Protein AF-A0A7Y7Y782-F1 (afdb_monomer)

Mean predicted aligned error: 6.48 Å

Structure (mmCIF, N/CA/C/O backbone):
data_AF-A0A7Y7Y782-F1
#
_entry.id   AF-A0A7Y7Y782-F1
#
loop_
_atom_site.group_PDB
_atom_site.id
_atom_site.type_symbol
_atom_site.label_atom_id
_atom_site.label_alt_id
_atom_site.label_comp_id
_atom_site.label_asym_id
_atom_site.label_entity_id
_atom_site.label_seq_id
_atom_site.pdbx_PDB_ins_code
_atom_site.Cartn_x
_atom_site.Cartn_y
_atom_site.Cartn_z
_atom_site.occupancy
_atom_site.B_iso_or_equiv
_atom_site.auth_seq_id
_atom_site.auth_comp_id
_atom_site.auth_asym_id
_atom_site.auth_atom_id
_atom_site.pdbx_PDB_model_num
ATOM 1 N N . MET A 1 1 ? -7.502 3.669 11.701 1.00 86.19 1 MET A N 1
ATOM 2 C CA . MET A 1 1 ? -7.511 2.927 10.405 1.00 86.19 1 MET A CA 1
ATOM 3 C C . MET A 1 1 ? -6.079 2.892 9.862 1.00 86.19 1 MET A C 1
ATOM 5 O O . MET A 1 1 ? -5.247 3.609 10.405 1.00 86.19 1 MET A O 1
ATOM 9 N N . LYS A 1 2 ? -5.747 2.071 8.858 1.00 91.81 2 LYS A N 1
ATOM 10 C CA . LYS A 1 2 ? -4.414 2.080 8.231 1.00 91.81 2 LYS A CA 1
ATOM 11 C C . LYS A 1 2 ? -4.492 2.642 6.810 1.00 91.81 2 LYS A C 1
ATOM 13 O O . LYS A 1 2 ? -5.487 2.439 6.118 1.00 91.81 2 LYS A O 1
ATOM 18 N N . TRP A 1 3 ? -3.452 3.352 6.390 1.00 93.00 3 TRP A N 1
ATOM 19 C CA . TRP A 1 3 ? -3.331 3.956 5.065 1.00 93.00 3 TRP A CA 1
ATOM 20 C C . TRP A 1 3 ? -1.982 3.598 4.451 1.00 93.00 3 TRP A C 1
ATOM 22 O O . TRP A 1 3 ? -0.957 3.787 5.098 1.00 93.00 3 TRP A O 1
ATOM 32 N N . ALA A 1 4 ? -1.981 3.129 3.206 1.00 92.38 4 ALA A N 1
ATOM 33 C CA . ALA A 1 4 ? -0.785 2.873 2.410 1.00 92.38 4 ALA A CA 1
ATOM 34 C C . ALA A 1 4 ? -0.546 4.025 1.430 1.00 92.38 4 ALA A C 1
ATOM 36 O O . ALA A 1 4 ? -1.432 4.367 0.645 1.00 92.38 4 ALA A O 1
ATOM 37 N N . LEU A 1 5 ? 0.647 4.612 1.440 1.00 92.00 5 LEU A N 1
ATOM 38 C CA . LEU A 1 5 ? 1.114 5.479 0.367 1.00 92.00 5 LEU A CA 1
ATOM 39 C C . LEU A 1 5 ? 1.689 4.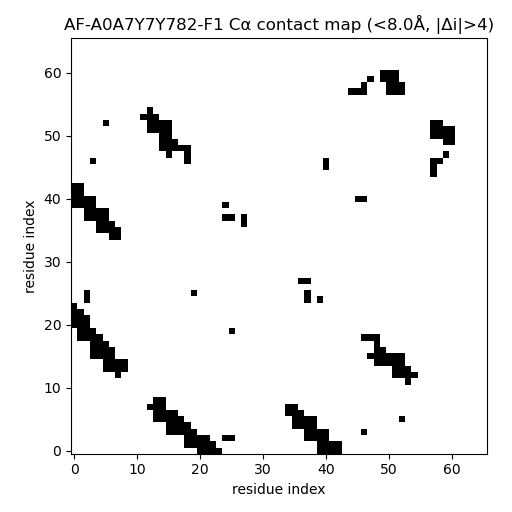585 -0.718 1.00 92.00 5 LEU A C 1
ATOM 41 O O . LEU A 1 5 ? 2.720 3.945 -0.509 1.00 92.00 5 LEU A O 1
ATOM 45 N N . VAL A 1 6 ? 1.039 4.567 -1.873 1.00 90.00 6 VAL A N 1
ATOM 46 C CA . VAL A 1 6 ? 1.461 3.757 -3.009 1.00 90.00 6 VAL A CA 1
ATOM 47 C C . VAL A 1 6 ? 1.987 4.646 -4.134 1.00 90.00 6 VAL A C 1
ATOM 49 O O . VAL A 1 6 ? 1.472 5.747 -4.349 1.00 90.00 6 VAL A O 1
ATOM 52 N N . ILE A 1 7 ? 3.022 4.185 -4.834 1.00 89.00 7 ILE A N 1
ATOM 53 C CA . ILE A 1 7 ? 3.646 4.863 -5.977 1.00 89.00 7 ILE A CA 1
ATOM 54 C C . ILE A 1 7 ? 3.465 3.995 -7.214 1.00 89.00 7 ILE A C 1
ATOM 56 O O . ILE A 1 7 ? 3.717 2.797 -7.148 1.00 89.00 7 ILE A O 1
ATOM 60 N N . GLU A 1 8 ? 3.055 4.580 -8.335 1.00 86.38 8 GLU A N 1
ATOM 61 C CA . GLU A 1 8 ? 2.952 3.849 -9.601 1.00 86.38 8 GLU A CA 1
ATOM 62 C C . GLU A 1 8 ? 4.294 3.206 -9.974 1.00 86.38 8 GLU A C 1
ATOM 64 O O . GLU A 1 8 ? 5.337 3.864 -9.989 1.00 86.38 8 GLU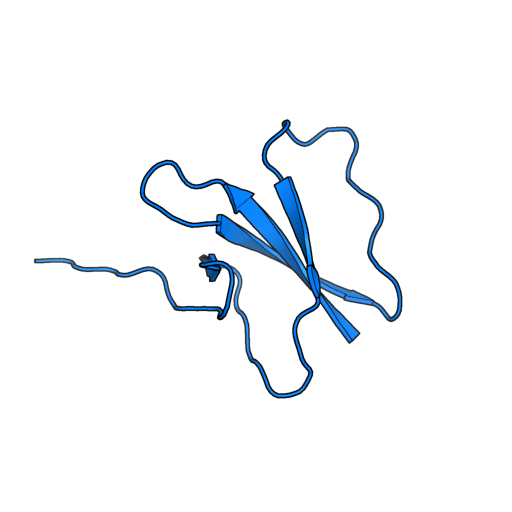 A O 1
ATOM 69 N N . SER A 1 9 ? 4.260 1.903 -10.245 1.00 74.81 9 SER A N 1
ATOM 70 C CA . SER A 1 9 ? 5.406 1.139 -10.726 1.00 74.81 9 SER A CA 1
ATOM 71 C C . SER A 1 9 ? 5.354 1.031 -12.247 1.00 74.81 9 SER A C 1
ATOM 73 O O . SER A 1 9 ? 4.291 0.840 -12.832 1.00 74.81 9 SER A O 1
ATOM 75 N N . THR A 1 10 ? 6.516 1.084 -12.897 1.00 70.00 10 THR A N 1
ATOM 76 C CA . THR A 1 10 ? 6.647 0.910 -14.354 1.00 70.00 10 THR A CA 1
ATOM 77 C C . THR A 1 10 ? 6.411 -0.528 -14.819 1.00 70.00 10 THR A C 1
ATOM 79 O O . THR A 1 10 ? 6.229 -0.755 -16.012 1.00 70.00 10 THR A O 1
ATOM 82 N N . VAL A 1 11 ? 6.435 -1.499 -13.899 1.00 66.31 11 VAL A N 1
ATOM 83 C CA . VAL A 1 11 ? 6.384 -2.934 -14.221 1.00 66.31 11 VAL A CA 1
ATOM 84 C C . VAL A 1 11 ? 4.953 -3.482 -14.127 1.00 66.31 11 VAL A C 1
ATOM 86 O O . VAL A 1 11 ? 4.569 -4.308 -14.950 1.00 66.31 11 VAL A O 1
ATOM 89 N N . SER A 1 12 ? 4.162 -3.006 -13.155 1.00 70.75 12 SER A N 1
ATOM 90 C CA . SER A 1 12 ? 2.691 -3.112 -13.032 1.00 70.75 12 SER A CA 1
ATOM 91 C C . SER A 1 12 ? 2.261 -2.753 -11.605 1.00 70.75 12 SER A C 1
ATOM 93 O O . SER A 1 12 ? 2.953 -3.093 -10.645 1.00 70.75 12 SER A O 1
ATOM 95 N N . GLY A 1 13 ? 1.090 -2.127 -11.457 1.00 82.31 13 GLY A N 1
ATOM 96 C CA . GLY A 1 13 ? 0.498 -1.799 -10.154 1.00 82.31 13 GLY A CA 1
ATOM 97 C C . GLY A 1 13 ? 1.186 -0.637 -9.428 1.00 82.31 13 GLY A C 1
ATOM 98 O O . GLY A 1 13 ? 1.898 0.169 -10.028 1.00 82.31 13 GLY A O 1
ATOM 99 N N . TYR A 1 14 ? 0.955 -0.542 -8.119 1.00 89.12 14 TYR A N 1
ATOM 100 C CA . TYR A 1 14 ? 1.507 0.507 -7.268 1.00 89.12 14 TYR A CA 1
ATOM 101 C C . TYR A 1 14 ? 2.298 -0.082 -6.101 1.00 89.12 14 TYR A C 1
ATOM 103 O O . TYR A 1 14 ? 1.775 -0.877 -5.332 1.00 89.12 14 TYR A O 1
ATOM 111 N N . TYR A 1 15 ? 3.540 0.345 -5.922 1.00 90.06 15 TYR A N 1
ATOM 112 C CA . TYR A 1 15 ? 4.399 -0.079 -4.823 1.00 90.06 15 TYR A CA 1
ATOM 113 C C . TYR A 1 15 ? 4.066 0.661 -3.523 1.00 90.06 15 TYR A C 1
ATOM 115 O O . TYR A 1 15 ? 4.031 1.894 -3.506 1.00 90.06 15 TYR A O 1
ATOM 123 N N . VAL A 1 16 ? 3.874 -0.068 -2.424 1.00 90.69 16 VAL A N 1
ATOM 124 C CA . VAL A 1 16 ? 3.656 0.485 -1.085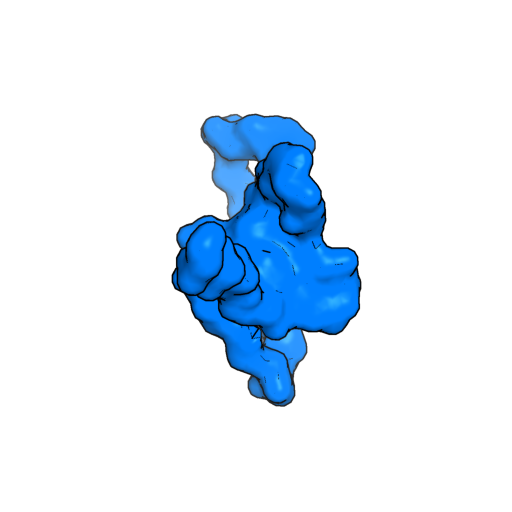 1.00 90.69 16 VAL A CA 1
ATOM 125 C C . VAL A 1 16 ? 4.969 1.041 -0.542 1.00 90.69 16 VAL A C 1
ATOM 127 O O . VAL A 1 16 ? 5.895 0.308 -0.197 1.00 90.69 16 VAL A O 1
ATOM 130 N N . ARG A 1 17 ? 5.033 2.366 -0.423 1.00 89.31 17 ARG A N 1
ATOM 131 C CA . ARG A 1 17 ? 6.192 3.096 0.099 1.00 89.31 17 ARG A CA 1
ATOM 132 C C . ARG A 1 17 ? 6.142 3.280 1.610 1.00 89.31 17 ARG A C 1
ATOM 134 O O . ARG A 1 17 ? 7.173 3.227 2.270 1.00 89.31 17 ARG A O 1
ATOM 141 N N . GLU A 1 18 ? 4.965 3.587 2.136 1.00 91.31 18 GLU A N 1
ATOM 142 C CA . GLU A 1 18 ? 4.777 3.957 3.537 1.00 91.31 18 GLU A CA 1
ATOM 143 C C . GLU A 1 18 ? 3.411 3.479 4.013 1.00 91.31 18 GLU A C 1
ATOM 145 O O . GLU A 1 18 ? 2.445 3.507 3.253 1.00 91.31 18 GLU A O 1
ATOM 150 N N . ILE A 1 19 ? 3.326 3.079 5.279 1.00 92.12 19 ILE A N 1
ATOM 151 C CA . ILE A 1 19 ? 2.065 2.758 5.939 1.00 92.12 19 ILE A CA 1
ATOM 152 C C . ILE A 1 19 ? 1.926 3.651 7.163 1.00 92.12 19 ILE A C 1
ATOM 154 O O . ILE A 1 19 ? 2.857 3.786 7.955 1.00 92.12 19 ILE A O 1
ATOM 158 N N . ARG A 1 20 ? 0.752 4.260 7.316 1.00 91.50 20 ARG A N 1
ATOM 159 C CA . ARG A 1 20 ? 0.404 5.102 8.458 1.00 91.50 20 ARG A CA 1
ATOM 160 C C . ARG A 1 20 ? -0.863 4.628 9.129 1.00 91.50 20 ARG A C 1
ATOM 162 O O . ARG A 1 20 ? -1.864 4.351 8.471 1.00 91.50 20 ARG A O 1
ATOM 169 N N . GLU A 1 21 ? -0.842 4.638 10.452 1.00 90.62 21 GLU A N 1
ATOM 170 C CA . GLU A 1 21 ? -2.045 4.489 11.260 1.00 90.62 21 GLU A CA 1
ATOM 171 C C . GLU A 1 21 ? -2.664 5.870 11.471 1.00 90.62 21 GLU A C 1
ATOM 173 O O . GLU A 1 21 ? -2.060 6.760 12.066 1.00 90.62 21 GLU A O 1
ATOM 178 N N . ALA A 1 22 ? -3.854 6.075 10.916 1.00 88.19 22 ALA A N 1
ATOM 179 C CA . ALA A 1 22 ? -4.607 7.312 11.046 1.00 88.19 22 ALA A CA 1
ATOM 180 C C . ALA A 1 22 ? -6.099 7.028 10.871 1.00 88.19 22 ALA A C 1
ATOM 182 O O . ALA A 1 22 ? -6.499 6.185 10.064 1.00 88.19 22 ALA A O 1
ATOM 183 N N . ASP A 1 23 ? -6.950 7.733 11.609 1.00 88.12 23 ASP A N 1
ATOM 184 C CA . ASP A 1 23 ? -8.404 7.612 11.443 1.00 88.12 23 ASP A CA 1
ATOM 185 C C . ASP A 1 23 ? -8.924 8.373 10.222 1.00 88.12 23 ASP A C 1
ATOM 187 O O . ASP A 1 23 ? -9.985 8.052 9.694 1.00 88.12 23 ASP A O 1
ATOM 191 N N . GLN A 1 24 ? -8.144 9.333 9.724 1.00 89.38 24 GLN A N 1
ATOM 192 C CA . GLN A 1 24 ? -8.447 10.117 8.532 1.00 89.38 24 GLN A CA 1
ATOM 193 C C . GLN A 1 24 ? -7.367 9.924 7.466 1.00 89.38 24 GLN A 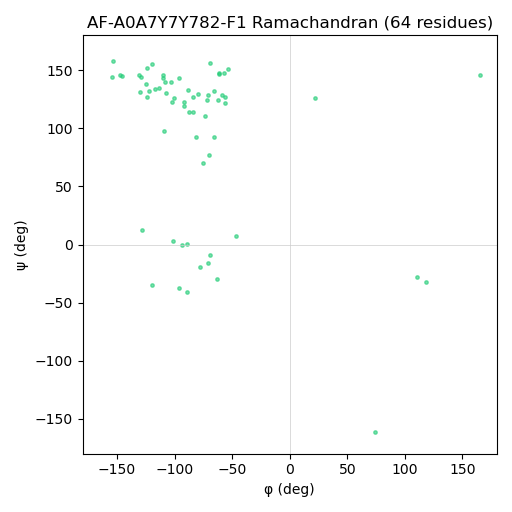C 1
ATOM 195 O O . GLN A 1 24 ? -6.221 9.603 7.785 1.00 89.38 24 GLN A O 1
ATOM 200 N N . LYS A 1 25 ? -7.737 10.148 6.197 1.00 87.81 25 LYS A N 1
ATOM 201 C CA . LYS A 1 25 ? -6.805 10.111 5.063 1.00 87.81 25 LYS A CA 1
ATOM 202 C C . LYS A 1 25 ? -5.656 11.094 5.316 1.00 87.81 25 LYS A C 1
ATOM 204 O O . LYS A 1 25 ? -5.933 12.288 5.461 1.00 87.81 25 LYS A O 1
ATOM 209 N N . PRO A 1 26 ? -4.390 10.641 5.339 1.00 88.25 26 PRO A N 1
ATOM 210 C CA . PRO A 1 26 ? -3.270 11.544 5.540 1.00 88.25 26 PRO A CA 1
ATOM 211 C C . PRO A 1 26 ? -3.191 12.591 4.418 1.00 88.25 26 PRO A C 1
ATOM 213 O O . PRO A 1 26 ? -3.545 12.298 3.268 1.00 88.25 26 PRO A O 1
ATOM 216 N N . PRO A 1 27 ? -2.717 13.813 4.719 1.00 83.31 27 PRO A N 1
ATOM 217 C CA . PRO A 1 27 ? -2.504 14.821 3.693 1.00 83.31 27 PRO A CA 1
ATOM 218 C C . PRO A 1 27 ? -1.465 14.334 2.673 1.00 83.31 27 PRO A C 1
ATOM 220 O O . PRO A 1 27 ? -0.524 13.606 3.002 1.00 83.31 27 PRO A O 1
ATOM 223 N N . TYR A 1 28 ? -1.639 14.736 1.415 1.00 72.56 28 TYR A N 1
ATOM 224 C CA . TYR A 1 28 ? -0.633 14.502 0.381 1.00 72.56 28 TYR A CA 1
ATOM 225 C C . TYR A 1 28 ? 0.628 15.310 0.706 1.00 72.56 28 TYR A C 1
ATOM 227 O O . TYR A 1 28 ? 0.537 16.502 1.003 1.00 72.56 28 TYR A O 1
ATOM 235 N N . HIS A 1 29 ? 1.805 14.681 0.642 1.00 62.16 29 HIS A N 1
ATOM 236 C CA . HIS A 1 29 ? 3.062 15.416 0.756 1.00 62.16 29 HIS A CA 1
ATOM 237 C C . HIS A 1 29 ? 3.285 16.241 -0.528 1.00 62.16 29 HIS A C 1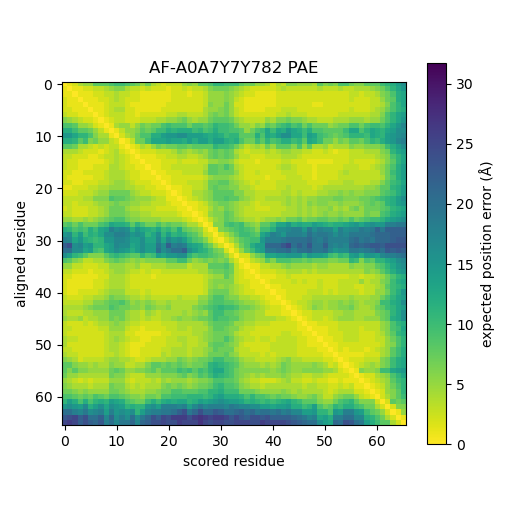
ATOM 239 O O . HIS A 1 29 ? 3.310 15.663 -1.615 1.00 62.16 29 HIS A O 1
ATOM 245 N N . PRO A 1 30 ? 3.487 17.569 -0.441 1.00 56.53 30 PRO A N 1
ATOM 246 C CA . PRO A 1 30 ? 3.575 18.449 -1.614 1.00 56.53 30 PRO A CA 1
ATOM 247 C C . PRO A 1 30 ? 4.837 18.235 -2.467 1.00 56.53 30 PRO A C 1
ATOM 249 O O . PRO A 1 30 ? 4.942 18.776 -3.561 1.00 56.53 30 PRO A O 1
ATOM 252 N N . THR A 1 31 ? 5.799 17.444 -1.988 1.00 60.00 31 THR A N 1
ATOM 253 C CA . THR A 1 31 ? 7.066 17.153 -2.675 1.00 60.00 31 THR A CA 1
ATOM 254 C C . THR A 1 31 ? 7.037 15.873 -3.517 1.00 60.00 31 THR A C 1
ATOM 256 O O . THR A 1 31 ? 8.046 15.524 -4.126 1.00 60.00 31 THR A O 1
ATOM 259 N N . GLN A 1 32 ? 5.916 15.147 -3.562 1.00 59.19 32 GLN A N 1
ATOM 260 C CA . GLN A 1 32 ? 5.836 13.841 -4.214 1.00 59.19 32 GLN A CA 1
ATOM 261 C C . GLN A 1 32 ? 5.011 13.903 -5.505 1.00 59.19 32 GLN A C 1
ATOM 263 O O . GLN A 1 32 ? 3.787 13.888 -5.477 1.00 59.19 32 GLN A O 1
ATOM 268 N N . ILE A 1 33 ? 5.754 14.012 -6.613 1.00 60.00 33 ILE A N 1
ATOM 269 C CA . ILE A 1 33 ? 5.606 13.350 -7.924 1.00 60.00 33 ILE A CA 1
ATOM 270 C C . ILE A 1 33 ? 4.191 12.822 -8.228 1.00 60.00 33 ILE A C 1
ATOM 272 O O . ILE A 1 33 ? 3.686 11.982 -7.487 1.00 60.00 33 ILE A O 1
ATOM 276 N N . SER A 1 34 ? 3.631 13.236 -9.375 1.00 66.75 34 SER A N 1
ATOM 277 C CA . SER A 1 34 ? 2.287 12.992 -9.955 1.00 66.75 34 SER A CA 1
ATOM 278 C C . SER A 1 34 ? 1.722 11.554 -9.967 1.00 66.75 34 SER A C 1
ATOM 280 O O . SER A 1 34 ? 0.668 11.318 -10.545 1.00 66.75 34 SER A O 1
ATOM 282 N N . HIS A 1 35 ? 2.386 10.601 -9.323 1.00 79.19 35 HIS A N 1
ATOM 283 C CA . HIS A 1 35 ? 2.128 9.167 -9.369 1.00 79.19 35 HIS A CA 1
ATOM 284 C C . HIS A 1 35 ? 1.995 8.526 -7.968 1.00 79.19 35 HIS A C 1
ATOM 286 O O . HIS A 1 35 ? 2.008 7.301 -7.851 1.00 79.19 35 HIS A O 1
ATOM 292 N N . CYS A 1 36 ? 1.873 9.325 -6.894 1.00 84.31 36 CYS A N 1
ATOM 293 C CA . CYS A 1 36 ? 1.678 8.836 -5.519 1.00 84.31 36 CYS A CA 1
ATOM 294 C C . CYS A 1 36 ? 0.217 8.982 -5.054 1.00 84.31 36 CYS A C 1
ATOM 296 O O . CYS A 1 36 ? -0.407 10.019 -5.281 1.00 84.31 36 CYS A O 1
ATOM 298 N N . ARG A 1 37 ? -0.335 7.991 -4.337 1.00 86.88 37 ARG A N 1
ATOM 299 C CA . ARG A 1 37 ? -1.693 8.054 -3.755 1.00 86.88 37 ARG A CA 1
ATOM 300 C C . ARG A 1 37 ? -1.809 7.325 -2.418 1.00 86.88 37 ARG A C 1
ATOM 302 O O . ARG A 1 37 ? -1.206 6.280 -2.227 1.00 86.88 37 ARG A O 1
ATOM 309 N N . TRP A 1 38 ? -2.631 7.859 -1.514 1.00 90.62 38 TRP A N 1
ATOM 310 C CA . TRP A 1 38 ? -3.026 7.160 -0.288 1.00 90.62 38 TRP A CA 1
ATOM 311 C C . TRP A 1 38 ? -4.206 6.221 -0.558 1.00 90.62 38 TRP A C 1
ATOM 313 O O . TRP A 1 38 ? -5.239 6.665 -1.070 1.00 90.62 38 TRP A O 1
ATOM 323 N N . ILE A 1 39 ? -4.055 4.956 -0.175 1.00 90.75 39 ILE A N 1
ATOM 324 C CA . ILE A 1 39 ? -5.070 3.901 -0.218 1.00 90.75 39 ILE A CA 1
ATOM 325 C C . ILE A 1 39 ? -5.419 3.504 1.214 1.00 90.75 39 ILE A C 1
ATOM 327 O O . ILE A 1 39 ? -4.538 3.349 2.056 1.00 90.75 39 ILE A O 1
ATOM 331 N N . ALA A 1 40 ? -6.708 3.370 1.493 1.00 92.25 40 ALA A N 1
ATOM 332 C CA . ALA A 1 40 ? -7.193 2.828 2.753 1.00 92.25 40 ALA A CA 1
ATOM 333 C C . ALA A 1 40 ? -6.909 1.321 2.803 1.00 92.25 40 ALA A C 1
ATOM 335 O O . ALA A 1 40 ? -7.290 0.614 1.876 1.00 92.25 40 ALA A O 1
ATOM 336 N N . ILE A 1 41 ? -6.281 0.839 3.876 1.00 90.88 41 ILE A N 1
ATOM 337 C CA . ILE A 1 41 ? -6.096 -0.596 4.119 1.00 90.88 41 ILE A CA 1
ATOM 338 C C . ILE A 1 41 ? -7.291 -1.085 4.965 1.00 90.88 41 ILE A C 1
ATOM 340 O O . ILE A 1 41 ? -7.502 -0.560 6.072 1.00 90.88 41 ILE A O 1
ATOM 344 N N . PRO A 1 42 ? -8.102 -2.034 4.460 1.00 87.62 42 PRO A N 1
ATOM 345 C CA . PRO A 1 42 ? -9.150 -2.706 5.224 1.00 87.62 42 PRO A CA 1
ATOM 346 C C . PRO A 1 42 ? -8.611 -3.316 6.522 1.00 87.62 42 PRO A C 1
ATOM 348 O O . PRO A 1 42 ? -7.455 -3.709 6.602 1.00 87.62 42 PRO A O 1
ATOM 351 N N . ARG A 1 43 ? -9.447 -3.417 7.562 1.00 84.19 43 ARG A N 1
ATOM 352 C CA . ARG A 1 43 ? -9.004 -3.970 8.859 1.00 84.19 43 ARG A CA 1
ATOM 353 C C . ARG A 1 43 ? -8.579 -5.435 8.777 1.00 84.19 43 ARG A C 1
ATOM 355 O O . ARG A 1 43 ? -7.726 -5.842 9.555 1.00 84.19 43 ARG A O 1
ATOM 362 N N . ASP A 1 44 ? -9.185 -6.177 7.858 1.00 87.81 44 ASP A N 1
ATOM 363 C CA . ASP A 1 44 ? -8.945 -7.605 7.650 1.00 87.81 44 ASP A CA 1
ATOM 364 C C . ASP A 1 44 ? -7.808 -7.871 6.651 1.00 87.81 44 ASP A C 1
ATOM 366 O O . ASP A 1 44 ? -7.499 -9.024 6.363 1.00 87.81 44 ASP A O 1
ATOM 370 N N . GLU A 1 45 ? -7.194 -6.815 6.111 1.00 86.31 45 GLU A N 1
ATOM 371 C CA . GLU A 1 45 ? -6.096 -6.912 5.158 1.00 86.31 45 GLU A CA 1
ATOM 372 C C . GLU A 1 45 ? -4.782 -6.485 5.817 1.00 86.31 45 GLU A C 1
ATOM 374 O O . GLU A 1 45 ? -4.715 -5.520 6.586 1.00 86.31 45 GLU A O 1
ATOM 379 N N . GLU A 1 46 ? -3.719 -7.217 5.503 1.00 87.56 46 GLU A N 1
ATOM 380 C CA . GLU A 1 46 ? -2.369 -6.888 5.929 1.00 87.56 46 GLU A CA 1
ATOM 381 C C . GLU A 1 46 ? -1.588 -6.377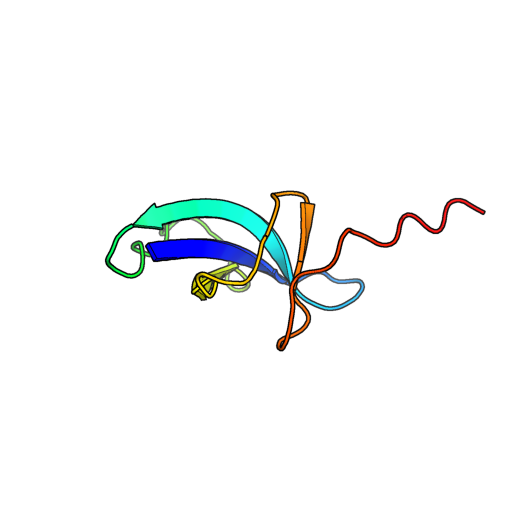 4.720 1.00 87.56 46 GLU A C 1
ATOM 383 O O . GLU A 1 46 ? -1.603 -6.983 3.652 1.00 87.56 46 GLU A O 1
ATOM 388 N N . ALA A 1 47 ? -0.930 -5.236 4.892 1.00 89.75 47 ALA A N 1
ATOM 389 C CA . ALA A 1 47 ? -0.084 -4.630 3.878 1.00 89.75 47 ALA A CA 1
ATOM 390 C C . ALA A 1 47 ? 1.268 -4.315 4.507 1.00 89.75 47 ALA A C 1
ATOM 392 O O . ALA A 1 47 ? 1.335 -3.888 5.665 1.00 89.75 47 ALA A O 1
ATOM 393 N N . HIS A 1 48 ? 2.327 -4.467 3.725 1.00 91.50 48 HIS A N 1
ATOM 394 C CA . HIS A 1 48 ? 3.691 -4.163 4.120 1.00 91.50 48 HIS A CA 1
ATOM 395 C C . HIS A 1 48 ? 4.333 -3.173 3.154 1.00 91.50 48 HIS A C 1
ATOM 397 O O . HIS A 1 48 ? 4.007 -3.098 1.969 1.00 91.50 48 HIS A O 1
ATOM 403 N N . VAL A 1 49 ? 5.285 -2.393 3.667 1.00 90.25 49 VAL A N 1
ATOM 404 C CA . VAL A 1 49 ? 6.173 -1.605 2.806 1.00 90.25 49 VAL A CA 1
ATOM 405 C C . VAL A 1 49 ? 6.963 -2.581 1.943 1.00 90.25 49 VAL A C 1
ATOM 407 O O . VAL A 1 49 ? 7.612 -3.474 2.483 1.00 90.25 49 VAL A O 1
ATOM 410 N N . GLY A 1 50 ? 6.907 -2.421 0.622 1.00 88.50 50 GLY A N 1
ATOM 411 C CA . GLY A 1 50 ? 7.408 -3.443 -0.301 1.00 88.50 50 GLY A CA 1
ATOM 412 C C . GLY A 1 50 ? 6.341 -4.020 -1.218 1.00 88.50 50 GLY A C 1
ATOM 413 O O . GLY A 1 50 ? 6.643 -4.381 -2.356 1.00 88.50 50 GLY A O 1
ATOM 414 N N . ASP A 1 51 ? 5.107 -4.099 -0.726 1.00 90.94 51 ASP A N 1
ATOM 415 C CA . ASP A 1 51 ? 4.031 -4.776 -1.436 1.00 90.94 51 ASP A CA 1
ATOM 416 C C . ASP A 1 51 ? 3.617 -4.021 -2.700 1.00 90.94 51 ASP A C 1
ATOM 418 O O . ASP A 1 51 ? 3.780 -2.806 -2.829 1.00 90.94 51 ASP A O 1
ATOM 422 N N . ILE A 1 52 ? 3.039 -4.754 -3.643 1.00 89.62 52 ILE A N 1
ATOM 423 C CA . ILE A 1 52 ? 2.397 -4.230 -4.837 1.00 89.62 52 ILE A CA 1
ATOM 424 C C . ILE A 1 52 ? 0.887 -4.263 -4.627 1.00 89.62 52 ILE A C 1
ATOM 426 O O . ILE A 1 52 ? 0.291 -5.316 -4.408 1.00 89.62 52 ILE A O 1
ATOM 430 N N . TRP A 1 53 ? 0.266 -3.097 -4.740 1.00 88.75 53 TRP A N 1
ATOM 431 C CA . TRP A 1 53 ? -1.173 -2.921 -4.810 1.00 88.75 53 TRP A CA 1
ATOM 432 C C . TRP A 1 53 ? -1.625 -2.911 -6.273 1.00 88.75 53 TRP A C 1
ATOM 434 O O . TRP A 1 53 ? -1.162 -2.093 -7.074 1.00 88.75 53 TRP A O 1
ATOM 444 N N . ASN A 1 54 ? -2.534 -3.812 -6.636 1.00 87.06 54 ASN A N 1
ATOM 445 C CA . ASN A 1 54 ? -3.026 -3.980 -8.012 1.00 87.06 54 ASN A CA 1
ATOM 446 C C . ASN A 1 54 ? -4.406 -3.341 -8.267 1.00 87.06 54 ASN A C 1
ATOM 448 O O . ASN A 1 54 ? -4.932 -3.461 -9.369 1.00 87.06 54 ASN A O 1
ATOM 452 N N . GLY A 1 55 ? -4.984 -2.661 -7.273 1.00 83.19 55 GLY A N 1
ATOM 453 C CA . GLY A 1 55 ? -6.344 -2.117 -7.336 1.00 83.19 55 GLY A CA 1
ATOM 454 C C . GLY A 1 55 ? -7.331 -2.831 -6.413 1.00 83.19 55 GLY A C 1
ATOM 455 O O . GLY A 1 55 ? -8.271 -2.197 -5.939 1.00 83.19 55 GLY A O 1
ATOM 456 N N . GLU A 1 56 ? -7.086 -4.111 -6.126 1.00 81.69 56 GLU A N 1
ATOM 457 C CA . GLU A 1 56 ? -7.999 -4.982 -5.376 1.00 81.69 56 GLU A CA 1
ATOM 458 C C . GLU A 1 56 ? -7.369 -5.517 -4.086 1.00 81.69 56 GLU A C 1
ATOM 460 O O . GLU A 1 56 ? -8.073 -5.637 -3.088 1.00 81.69 56 GLU A O 1
ATOM 465 N N . SER A 1 57 ? -6.059 -5.784 -4.087 1.00 84.50 57 SER A N 1
ATOM 466 C CA . SER A 1 57 ? -5.354 -6.393 -2.954 1.00 84.50 57 SER A CA 1
ATOM 467 C C . SER A 1 57 ? -3.867 -6.031 -2.897 1.00 84.50 57 SER A C 1
ATOM 469 O O . SER A 1 57 ? -3.256 -5.655 -3.907 1.00 84.50 57 SER A O 1
ATOM 471 N N . PHE A 1 58 ? -3.276 -6.143 -1.704 1.00 87.75 58 PHE A N 1
ATOM 472 C CA . PHE A 1 58 ? -1.826 -6.047 -1.496 1.00 87.75 58 PHE A CA 1
ATOM 473 C C . PHE A 1 58 ? -1.162 -7.418 -1.656 1.00 87.75 58 PHE A C 1
ATOM 475 O O . PHE A 1 58 ? -1.614 -8.423 -1.107 1.00 87.75 58 PHE A O 1
ATOM 482 N N . HIS A 1 59 ? -0.070 -7.466 -2.416 1.00 86.31 59 HIS A N 1
ATOM 483 C CA . HIS A 1 59 ? 0.717 -8.678 -2.613 1.00 86.31 59 HIS A CA 1
ATOM 484 C C . HIS A 1 59 ? 2.199 -8.405 -2.393 1.00 86.31 59 HIS A C 1
ATOM 486 O O . HIS A 1 59 ? 2.672 -7.346 -2.806 1.00 86.31 59 HIS A O 1
ATOM 492 N N . PRO A 1 60 ? 2.963 -9.366 -1.850 1.00 82.50 60 PRO A N 1
ATOM 493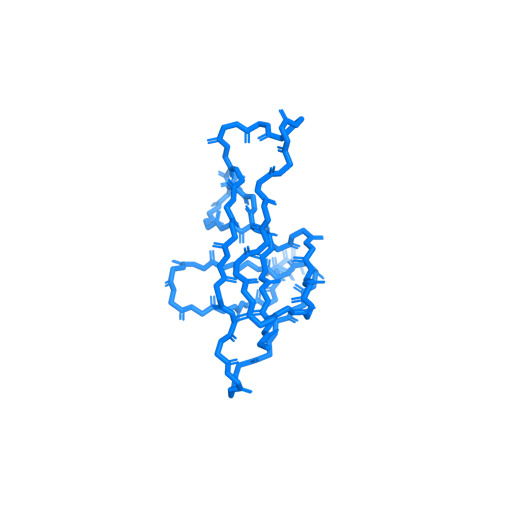 C CA . PRO A 1 60 ? 4.410 -9.243 -1.814 1.00 82.50 60 PRO A CA 1
ATOM 494 C C . PRO A 1 60 ? 4.959 -9.043 -3.234 1.00 82.50 60 PRO A C 1
ATOM 496 O O . PRO A 1 60 ? 4.393 -9.574 -4.202 1.00 82.50 60 PRO A O 1
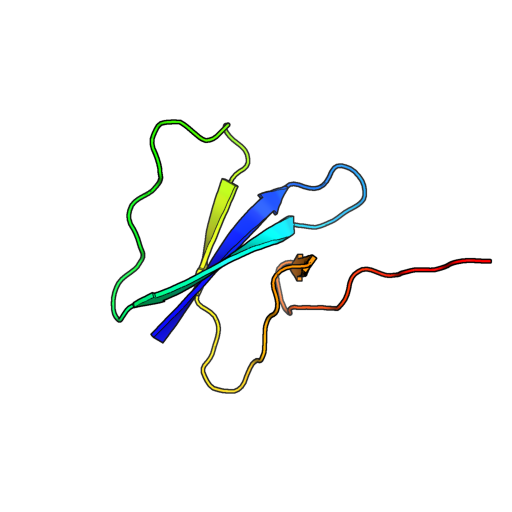ATOM 499 N N . PRO A 1 61 ? 6.059 -8.286 -3.390 1.00 75.31 61 PRO A N 1
ATOM 500 C CA . PRO A 1 61 ? 6.691 -8.129 -4.687 1.00 75.31 61 PRO A CA 1
ATOM 501 C C . PRO A 1 61 ? 7.083 -9.519 -5.188 1.00 75.31 61 PRO A C 1
ATOM 503 O O . PRO A 1 61 ? 7.702 -10.294 -4.459 1.00 75.31 61 PRO A O 1
ATOM 506 N N . ARG A 1 62 ? 6.696 -9.860 -6.423 1.00 68.94 62 ARG A N 1
ATOM 507 C CA . ARG A 1 62 ? 7.111 -11.119 -7.047 1.00 68.94 62 ARG A CA 1
ATOM 508 C C . ARG A 1 62 ? 8.621 -11.082 -7.258 1.00 68.94 62 ARG A C 1
ATOM 510 O O . ARG A 1 62 ? 9.105 -10.579 -8.267 1.00 68.94 62 ARG A O 1
ATOM 517 N N . THR A 1 63 ? 9.372 -11.596 -6.297 1.00 62.22 63 THR A N 1
ATOM 518 C CA . THR A 1 63 ? 10.758 -12.012 -6.484 1.00 62.22 63 THR A CA 1
ATOM 519 C C . THR A 1 63 ? 10.753 -13.334 -7.242 1.00 62.22 63 THR A C 1
ATOM 521 O O . THR A 1 63 ? 11.085 -14.381 -6.694 1.00 62.22 63 THR A O 1
ATOM 524 N N . ASP A 1 64 ? 10.377 -13.297 -8.522 1.00 51.69 64 ASP A N 1
ATOM 525 C CA . ASP A 1 64 ? 10.773 -14.345 -9.461 1.00 51.69 64 ASP A CA 1
ATOM 526 C C . ASP A 1 64 ? 12.288 -14.189 -9.696 1.00 51.69 64 ASP A C 1
ATOM 528 O O . ASP A 1 64 ? 12.749 -13.597 -10.668 1.00 51.69 64 ASP A O 1
ATOM 532 N N . LEU A 1 65 ? 13.074 -14.637 -8.714 1.00 49.50 65 LEU A N 1
ATOM 533 C CA . LEU A 1 65 ? 14.493 -14.933 -8.860 1.00 49.50 65 LEU A CA 1
ATOM 534 C C . LEU A 1 65 ? 14.574 -16.333 -9.472 1.00 49.50 65 LEU A C 1
ATOM 536 O O . LEU A 1 65 ? 14.534 -17.333 -8.752 1.00 49.50 65 LEU A O 1
ATOM 540 N N . HIS A 1 66 ? 14.646 -16.392 -10.799 1.00 42.00 66 HIS A N 1
ATOM 541 C CA . HIS A 1 66 ? 15.032 -17.589 -11.540 1.00 42.00 66 HIS A CA 1
ATOM 542 C C . HIS A 1 66 ? 15.977 -17.215 -12.680 1.00 42.00 66 HIS A C 1
ATOM 544 O O . HIS A 1 66 ? 15.694 -16.209 -13.370 1.00 42.00 66 HIS A O 1
#

Nearest PDB structures (foldseek):
  6ob8-assembly1_B  TM=4.798E-01  e=2.820E+00  [Leptolyngbya] sp. JSC-1
  6ob8-assembly1_A  TM=4.839E-01  e=7.100E+00  [Leptolyngbya] sp. JSC-1

Organism: NCBI:txid117681

Secondary structure (DSSP, 8-state):
-EEEEEEE-SSSSEEEEEEEE-SSPPPPPTTS-TTEEEEEEPTT----TTPEE-SS-EE-------

Foldseek 3Di:
DKKFWWFDDPVAATAGADMDDDPDFDDDDPPDDPGIDIDDADPPADEDRQWGDHPPHTDHPPPPPD

Sequence (66 aa):
MKWALVIESTVSGYYVREIREADQKPPYHPTQISHCRWIAIPRDEEAHVGDIWNGESFHPPRTDLH

Solvent-accessible surface area (backbone atoms only — not comparable to full-atom values): 4182 Å² total; per-re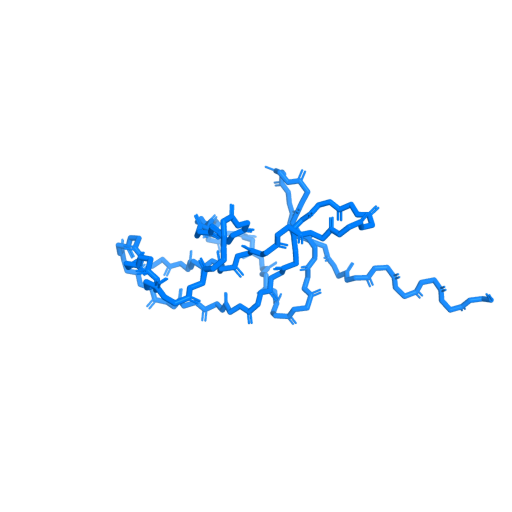sidue (Å²): 84,40,34,33,36,26,33,67,43,95,89,66,45,21,37,26,70,42,75,46,82,40,86,59,86,75,80,80,64,92,86,62,64,105,51,61,48,80,42,81,45,55,92,93,55,78,78,54,72,60,16,33,34,70,88,84,54,66,35,74,61,84,77,82,85,124

Radius of gyration: 12.02 Å; Cα contacts (8 Å, |Δi|>4): 119; chains: 1; bounding box: 24×36×26 Å

pLDDT: mean 81.7, std 12.31, range [42.0, 93.0]